Protein AF-A0A840YT51-F1 (afdb_monomer_lite)

pLDDT: mean 87.07, std 15.26, range [43.69, 98.19]

Secondary structure (DSSP, 8-state):
-HHHHHHHHHHHHHHHHHHHHHHHHHHHHHHHHHHHHHHHT---HHHHHHHHHHHHH---HHHHHHHHHH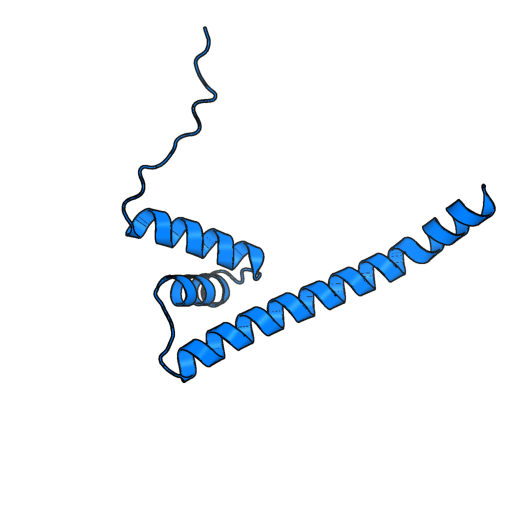HHHHHTT--------S---

Sequence (89 aa):
MARIRERASAMRPLNAEIQAKSERERRARNFAFIEAKASSGSIDARDLAILRGRDARGYDWDEALRYADGWYAAHAGWPHRESELSGGL

Foldseek 3Di:
DVVVVVVVVVCVVVVVVVVVVVLVVVQVVVLVVLVVCVVVVVHDQLSVQLVCCCPVPVDTNVRSNVRSVVVCCVVVVPPPPPPPPDDDD

Radius of gyration: 19.98 Å; chains: 1; bounding box: 49×34×52 Å

Organism: NCBI:txid643568

Structure (mmCIF, N/CA/C/O backbone):
data_AF-A0A840YT51-F1
#
_entry.id   AF-A0A840YT51-F1
#
loop_
_atom_site.group_PDB
_atom_site.id
_atom_site.type_symbol
_atom_site.label_atom_id
_atom_site.label_alt_id
_atom_site.label_comp_id
_atom_site.label_asym_id
_atom_site.label_entity_id
_atom_site.label_seq_id
_atom_site.pdbx_PDB_ins_code
_atom_site.Cartn_x
_atom_site.Cartn_y
_atom_site.Cartn_z
_atom_site.occupancy
_atom_site.B_iso_or_equiv
_atom_site.auth_seq_id
_atom_site.auth_comp_id
_atom_site.auth_asym_id
_atom_site.auth_atom_id
_atom_site.pdbx_PDB_model_num
ATOM 1 N N . MET A 1 1 ? 26.008 10.822 -32.287 1.00 62.91 1 MET A N 1
ATOM 2 C CA . MET A 1 1 ? 24.636 10.738 -31.730 1.00 62.91 1 MET A CA 1
ATOM 3 C C . MET A 1 1 ? 23.949 9.381 -31.926 1.00 62.91 1 MET A C 1
ATOM 5 O O . MET A 1 1 ? 23.313 8.932 -30.984 1.00 62.91 1 MET A O 1
ATOM 9 N 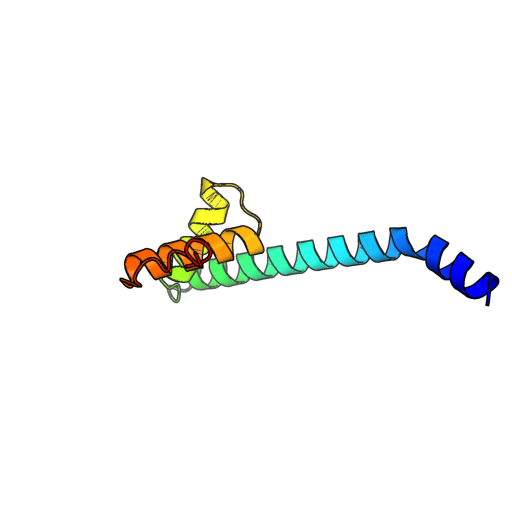N . ALA A 1 2 ? 24.082 8.689 -33.070 1.00 78.19 2 ALA A N 1
ATOM 10 C CA . ALA A 1 2 ? 23.426 7.386 -33.298 1.00 78.19 2 ALA A CA 1
ATOM 11 C C . ALA A 1 2 ? 23.833 6.281 -32.292 1.00 78.19 2 ALA A C 1
ATOM 13 O O . ALA A 1 2 ? 22.964 5.719 -31.635 1.00 78.19 2 ALA A O 1
ATOM 14 N N . ARG A 1 3 ? 25.140 6.078 -32.061 1.00 82.75 3 ARG A N 1
ATOM 15 C CA . ARG A 1 3 ? 25.670 5.054 -31.130 1.00 82.75 3 ARG A CA 1
ATOM 16 C C . ARG A 1 3 ? 25.195 5.193 -29.672 1.00 82.75 3 ARG A C 1
ATOM 18 O O . ARG A 1 3 ? 25.014 4.196 -28.984 1.00 82.75 3 ARG A O 1
ATOM 25 N N . ILE A 1 4 ? 24.974 6.421 -29.189 1.00 83.19 4 ILE A N 1
ATOM 26 C CA . ILE A 1 4 ? 24.473 6.666 -27.822 1.00 83.19 4 ILE A CA 1
ATOM 27 C C . ILE A 1 4 ? 22.994 6.276 -27.718 1.00 83.19 4 ILE A C 1
ATOM 29 O O . ILE A 1 4 ? 22.598 5.632 -26.749 1.00 83.19 4 ILE A O 1
ATOM 33 N N . ARG A 1 5 ? 22.182 6.621 -28.727 1.00 82.44 5 ARG A N 1
ATOM 34 C CA . ARG A 1 5 ? 20.756 6.257 -28.772 1.00 82.44 5 ARG A CA 1
ATOM 35 C C .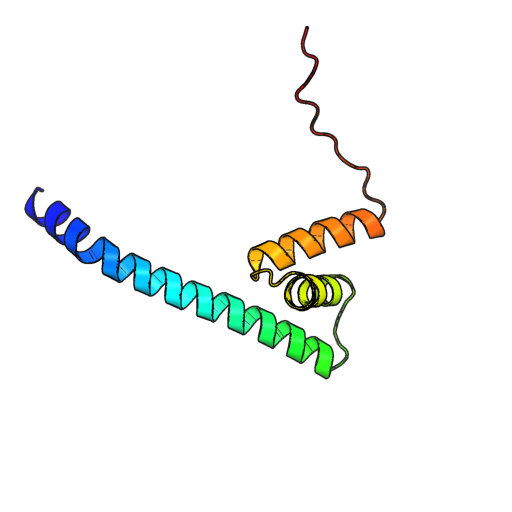 ARG A 1 5 ? 20.552 4.749 -28.879 1.00 82.44 5 ARG A C 1
ATOM 37 O O . ARG A 1 5 ? 19.670 4.212 -28.220 1.00 82.44 5 ARG A O 1
ATOM 44 N N . GLU A 1 6 ? 21.391 4.077 -29.656 1.00 84.69 6 GLU A N 1
ATOM 45 C CA . GLU A 1 6 ? 21.364 2.623 -29.827 1.00 84.69 6 GLU A CA 1
ATOM 46 C C . GLU A 1 6 ? 21.704 1.893 -28.520 1.00 84.69 6 GLU A C 1
ATOM 48 O O . GLU A 1 6 ? 20.940 1.045 -28.062 1.00 84.69 6 GLU A O 1
ATOM 53 N N . ARG A 1 7 ? 22.766 2.325 -27.826 1.00 86.88 7 ARG A N 1
ATOM 54 C CA . ARG A 1 7 ? 23.105 1.822 -26.487 1.00 86.88 7 ARG A CA 1
ATOM 55 C C . ARG A 1 7 ? 22.001 2.094 -25.464 1.00 86.88 7 ARG A C 1
ATOM 57 O O . ARG A 1 7 ? 21.688 1.223 -24.659 1.00 86.88 7 ARG A O 1
ATOM 64 N N . ALA A 1 8 ? 21.398 3.282 -25.491 1.00 86.06 8 ALA A N 1
ATOM 65 C CA . ALA A 1 8 ? 20.275 3.603 -24.616 1.00 86.06 8 ALA A CA 1
ATOM 66 C C . ALA A 1 8 ? 19.075 2.683 -24.889 1.00 86.06 8 ALA A C 1
ATOM 68 O O . ALA A 1 8 ? 18.472 2.184 -23.946 1.00 86.06 8 ALA A O 1
ATOM 69 N N . SER A 1 9 ? 18.768 2.405 -26.159 1.00 88.94 9 SER A N 1
ATOM 70 C CA . SER A 1 9 ? 17.704 1.474 -26.541 1.00 88.94 9 SER A CA 1
ATOM 71 C C . SER A 1 9 ? 17.972 0.051 -26.056 1.00 88.94 9 SER A C 1
ATOM 73 O O . SER A 1 9 ? 17.065 -0.585 -25.530 1.00 88.94 9 SER A O 1
ATOM 75 N N . ALA A 1 10 ? 19.213 -0.427 -26.171 1.00 90.31 10 ALA A N 1
ATOM 76 C CA . ALA A 1 10 ? 19.605 -1.754 -25.700 1.00 90.31 10 ALA A CA 1
ATOM 77 C C . ALA A 1 10 ? 19.499 -1.902 -24.170 1.00 90.31 10 ALA A C 1
ATOM 79 O O . ALA A 1 10 ? 19.153 -2.969 -23.675 1.00 90.31 10 ALA A O 1
ATOM 80 N N . MET A 1 11 ? 19.753 -0.826 -23.417 1.00 93.00 11 MET A N 1
ATOM 81 C CA . MET A 1 11 ? 19.699 -0.829 -21.947 1.00 93.00 11 MET A CA 1
ATOM 82 C C . MET A 1 11 ? 18.298 -0.581 -21.368 1.00 93.00 11 MET A C 1
ATOM 84 O O . MET A 1 11 ? 18.067 -0.867 -20.195 1.00 93.00 11 MET A O 1
ATOM 88 N N . ARG A 1 12 ? 17.356 -0.047 -22.158 1.00 93.12 12 ARG A N 1
ATOM 89 C CA . ARG A 1 12 ? 15.970 0.217 -21.725 1.00 93.12 12 ARG A CA 1
ATOM 90 C C . ARG A 1 12 ? 15.272 -0.972 -21.050 1.00 93.12 12 ARG A C 1
ATOM 92 O O . ARG A 1 12 ? 14.724 -0.731 -19.977 1.00 93.12 12 ARG A O 1
ATOM 99 N N . PRO A 1 13 ? 15.262 -2.201 -21.607 1.00 94.69 13 PRO A N 1
ATOM 100 C CA . PRO A 1 13 ? 14.557 -3.318 -20.976 1.00 94.69 13 PRO A CA 1
ATOM 101 C C . PRO A 1 13 ? 15.132 -3.643 -19.594 1.00 94.69 13 PRO A C 1
ATOM 103 O O . PRO A 1 13 ? 14.383 -3.713 -18.625 1.00 94.69 13 PRO A O 1
ATOM 106 N N . LEU A 1 14 ? 16.462 -3.701 -19.470 1.00 94.62 14 LEU A N 1
ATOM 107 C CA . LEU A 1 14 ? 17.128 -3.931 -18.187 1.00 94.62 14 LEU A CA 1
ATOM 108 C C . LEU A 1 14 ? 16.795 -2.834 -17.165 1.00 94.62 14 LEU A C 1
ATOM 110 O O . LEU A 1 14 ? 16.473 -3.123 -16.015 1.00 94.62 14 LEU A O 1
ATOM 114 N N . ASN A 1 15 ? 16.835 -1.567 -17.579 1.00 94.56 15 ASN A N 1
ATOM 115 C CA . ASN A 1 15 ? 16.488 -0.456 -16.694 1.00 94.56 15 ASN A CA 1
ATOM 116 C C . ASN A 1 15 ? 15.025 -0.531 -16.233 1.00 94.56 15 ASN A C 1
ATOM 118 O O . ASN A 1 15 ? 14.743 -0.248 -15.070 1.00 94.56 15 ASN A O 1
ATOM 122 N N . ALA A 1 16 ? 14.107 -0.932 -17.116 1.00 96.06 16 ALA A N 1
ATOM 123 C CA . ALA A 1 16 ? 12.701 -1.117 -16.774 1.00 96.06 16 ALA A CA 1
ATOM 124 C C . ALA A 1 16 ? 12.505 -2.261 -15.766 1.00 96.06 16 ALA A C 1
ATOM 126 O O . ALA A 1 16 ? 11.746 -2.114 -14.811 1.00 96.06 16 ALA A O 1
ATOM 127 N N . GLU A 1 17 ? 13.227 -3.372 -15.917 1.00 96.25 17 GLU A N 1
ATOM 128 C CA . GLU A 1 17 ? 13.192 -4.486 -14.963 1.00 96.25 17 GLU A CA 1
ATOM 129 C C . GLU A 1 17 ? 13.732 -4.093 -13.585 1.00 96.25 17 GLU A C 1
ATOM 131 O O . GLU A 1 17 ? 13.123 -4.429 -12.565 1.00 96.25 17 GLU A O 1
ATOM 136 N N . ILE A 1 18 ? 14.840 -3.343 -13.547 1.00 95.69 18 ILE A N 1
ATOM 137 C CA . ILE A 1 18 ? 15.411 -2.802 -12.306 1.00 95.69 18 ILE A CA 1
ATOM 138 C C . ILE A 1 18 ? 14.391 -1.892 -11.618 1.00 95.69 18 ILE A C 1
ATOM 140 O O . ILE A 1 18 ? 14.116 -2.074 -10.434 1.00 95.69 18 ILE A O 1
ATOM 144 N N . GLN A 1 19 ? 13.783 -0.963 -12.360 1.00 95.75 19 GLN A N 1
ATOM 145 C CA . GLN A 1 19 ? 12.752 -0.070 -11.826 1.00 95.75 19 GLN A CA 1
ATOM 146 C C . GLN A 1 19 ? 11.549 -0.850 -11.294 1.00 95.75 19 GLN A C 1
ATOM 148 O O . GLN A 1 19 ? 11.115 -0.610 -10.170 1.00 95.75 19 GLN A O 1
ATOM 153 N N . ALA A 1 20 ? 11.054 -1.832 -12.049 1.00 95.62 20 ALA A N 1
ATOM 154 C CA . ALA A 1 20 ? 9.940 -2.669 -11.622 1.00 95.62 20 ALA A CA 1
ATOM 155 C C . ALA A 1 20 ? 10.276 -3.464 -10.350 1.00 95.62 20 ALA A C 1
ATOM 157 O O . ALA A 1 20 ? 9.425 -3.620 -9.476 1.00 95.62 20 ALA A O 1
ATOM 158 N N . LYS A 1 21 ? 11.515 -3.954 -10.212 1.00 96.75 21 LYS A N 1
ATOM 159 C CA . LYS A 1 21 ? 11.969 -4.640 -8.997 1.00 96.75 21 LYS A CA 1
ATOM 160 C C . LYS A 1 21 ? 12.034 -3.689 -7.805 1.00 96.75 21 LYS A C 1
ATOM 162 O O . LYS A 1 21 ? 11.468 -4.009 -6.762 1.00 96.75 21 LYS A O 1
ATOM 167 N N . SER A 1 22 ? 12.669 -2.531 -7.963 1.00 96.94 22 SER A N 1
ATOM 168 C CA . SER A 1 22 ? 12.749 -1.523 -6.903 1.00 96.94 22 SER A CA 1
ATOM 169 C C . SER A 1 22 ? 11.366 -1.058 -6.457 1.00 96.94 22 SER A C 1
ATOM 171 O O . SER A 1 22 ? 11.138 -0.862 -5.265 1.00 96.94 22 SER A O 1
ATOM 173 N N . GLU A 1 23 ? 10.425 -0.943 -7.391 1.00 96.38 23 GLU A N 1
ATOM 174 C CA . GLU A 1 23 ? 9.049 -0.582 -7.077 1.00 96.38 23 GLU A CA 1
ATOM 175 C C . GLU A 1 23 ? 8.342 -1.693 -6.290 1.00 96.38 23 GLU A C 1
ATOM 177 O O . GLU A 1 23 ? 7.751 -1.420 -5.248 1.00 96.38 23 GLU A O 1
ATOM 182 N N . ARG A 1 24 ? 8.494 -2.967 -6.680 1.00 95.62 24 ARG A N 1
ATOM 183 C CA . ARG A 1 24 ? 7.991 -4.098 -5.874 1.00 95.62 24 ARG A CA 1
ATOM 184 C C . ARG A 1 24 ? 8.559 -4.095 -4.451 1.00 95.62 24 ARG A C 1
ATOM 186 O O . ARG A 1 24 ? 7.808 -4.277 -3.497 1.00 95.62 24 ARG A O 1
ATOM 193 N N . GLU A 1 25 ? 9.857 -3.847 -4.294 1.00 97.06 25 GLU A N 1
ATOM 194 C CA . GLU A 1 25 ? 10.514 -3.772 -2.981 1.00 97.06 25 GLU A CA 1
ATOM 195 C C . GLU A 1 25 ? 10.030 -2.578 -2.147 1.00 97.06 25 GLU A C 1
ATOM 197 O O . GLU A 1 25 ? 9.852 -2.697 -0.934 1.00 97.06 25 GLU A O 1
ATOM 202 N N . ARG A 1 26 ? 9.797 -1.416 -2.772 1.00 97.12 26 ARG A N 1
ATOM 203 C CA . ARG A 1 26 ? 9.203 -0.246 -2.109 1.00 97.12 26 ARG A CA 1
ATOM 204 C C . ARG A 1 26 ? 7.816 -0.587 -1.568 1.00 97.12 26 ARG A C 1
ATOM 206 O O . ARG A 1 26 ? 7.559 -0.375 -0.387 1.00 97.12 26 ARG A O 1
ATOM 213 N N . ARG A 1 27 ? 6.954 -1.160 -2.410 1.00 96.88 27 ARG A N 1
ATOM 214 C CA . ARG A 1 27 ? 5.584 -1.547 -2.040 1.00 96.88 27 ARG A CA 1
ATOM 215 C C . ARG A 1 27 ? 5.576 -2.566 -0.900 1.00 96.88 27 ARG A C 1
ATOM 217 O O . ARG A 1 27 ? 4.846 -2.382 0.069 1.00 96.88 27 ARG A O 1
ATOM 224 N N . ALA A 1 28 ? 6.437 -3.583 -0.971 1.00 96.38 28 ALA A N 1
ATOM 225 C CA . ALA A 1 28 ? 6.583 -4.581 0.087 1.00 96.38 28 ALA A CA 1
ATOM 226 C C . ALA A 1 28 ? 7.026 -3.956 1.422 1.00 96.38 28 ALA A C 1
ATOM 228 O O . ALA A 1 28 ? 6.431 -4.242 2.459 1.00 96.38 28 ALA A O 1
ATOM 229 N N . ARG A 1 29 ? 8.020 -3.055 1.403 1.00 98.19 29 ARG A N 1
ATOM 230 C CA . ARG A 1 29 ? 8.473 -2.340 2.611 1.00 98.19 29 ARG A CA 1
ATOM 231 C C . ARG A 1 29 ? 7.385 -1.465 3.221 1.00 98.19 29 ARG A C 1
ATOM 233 O O . ARG A 1 29 ? 7.269 -1.417 4.440 1.00 98.19 29 ARG A O 1
ATOM 240 N N . ASN A 1 30 ? 6.588 -0.798 2.394 1.00 97.81 30 ASN A N 1
ATOM 241 C CA . ASN A 1 30 ? 5.503 0.045 2.881 1.00 97.81 30 ASN A CA 1
ATOM 242 C C . ASN A 1 30 ? 4.419 -0.772 3.597 1.00 97.81 30 ASN A C 1
ATOM 244 O O . ASN A 1 30 ? 3.980 -0.389 4.680 1.00 97.81 30 ASN A O 1
ATOM 248 N N . PHE A 1 31 ? 4.029 -1.922 3.036 1.00 98.00 31 PHE A N 1
ATOM 249 C CA . PHE A 1 31 ? 3.101 -2.828 3.716 1.00 98.00 31 PHE A CA 1
ATOM 250 C C . PHE A 1 31 ? 3.684 -3.362 5.022 1.00 98.00 31 PHE A C 1
ATOM 252 O O . PHE A 1 31 ? 3.022 -3.264 6.051 1.00 98.00 31 PHE A O 1
ATOM 259 N N . ALA A 1 32 ? 4.935 -3.829 5.008 1.00 97.81 32 ALA A N 1
ATOM 260 C CA . ALA A 1 32 ? 5.603 -4.313 6.214 1.00 97.81 32 ALA A CA 1
ATOM 261 C C . ALA A 1 32 ? 5.673 -3.236 7.313 1.00 97.81 32 ALA A C 1
ATOM 263 O O . ALA A 1 32 ? 5.497 -3.532 8.493 1.00 97.81 32 ALA A O 1
ATOM 264 N N . PHE A 1 33 ? 5.887 -1.970 6.940 1.00 97.62 33 PHE A N 1
ATOM 265 C CA . PHE A 1 33 ? 5.866 -0.852 7.881 1.00 97.62 33 PHE A CA 1
ATOM 266 C C . PHE A 1 33 ? 4.489 -0.669 8.537 1.00 97.62 33 PHE A C 1
ATOM 268 O O . PHE A 1 33 ? 4.410 -0.532 9.757 1.00 97.62 33 PHE A O 1
ATOM 275 N N . ILE A 1 34 ? 3.398 -0.712 7.764 1.00 97.31 34 ILE A N 1
ATOM 276 C CA . ILE A 1 34 ? 2.041 -0.608 8.322 1.00 97.31 34 ILE A CA 1
ATOM 277 C C . ILE A 1 34 ? 1.684 -1.834 9.178 1.00 97.31 34 ILE A C 1
ATOM 279 O O . ILE A 1 34 ? 1.084 -1.687 10.241 1.00 97.31 34 ILE A O 1
ATOM 283 N N . GLU A 1 35 ? 2.084 -3.038 8.777 1.00 97.06 35 GLU A N 1
ATOM 284 C CA . GLU A 1 35 ? 1.897 -4.249 9.590 1.00 97.06 35 GLU A CA 1
ATOM 285 C C . GLU A 1 35 ? 2.652 -4.176 10.923 1.00 97.06 35 GLU A C 1
ATOM 287 O O . GLU A 1 35 ? 2.140 -4.601 11.964 1.00 97.06 35 GLU A O 1
ATOM 292 N N . ALA A 1 36 ? 3.847 -3.580 10.923 1.00 97.56 36 ALA A N 1
ATOM 293 C CA . ALA A 1 36 ? 4.586 -3.304 12.148 1.00 97.56 36 ALA A CA 1
ATOM 294 C C . ALA A 1 36 ? 3.838 -2.290 13.033 1.00 97.56 36 ALA A C 1
ATOM 296 O O . ALA A 1 36 ? 3.721 -2.508 14.243 1.00 97.56 36 ALA A O 1
ATOM 297 N N . LYS A 1 37 ? 3.245 -1.234 12.449 1.00 97.31 37 LYS A N 1
ATOM 298 C CA . LYS A 1 37 ? 2.359 -0.316 13.190 1.00 97.31 37 LYS A CA 1
ATOM 299 C C . LYS A 1 37 ? 1.177 -1.061 13.813 1.00 97.31 37 LYS A C 1
ATOM 301 O O . LYS A 1 37 ? 0.923 -0.869 15.001 1.00 97.31 37 LYS A O 1
ATOM 306 N N . ALA A 1 38 ? 0.528 -1.957 13.061 1.00 95.50 38 ALA A N 1
ATOM 307 C CA . ALA A 1 38 ? -0.564 -2.808 13.545 1.00 95.50 38 ALA A CA 1
ATOM 308 C C . ALA A 1 38 ? -0.142 -3.627 14.767 1.00 95.50 38 ALA A C 1
ATOM 310 O O . ALA A 1 38 ? -0.796 -3.581 15.806 1.00 95.50 38 ALA A O 1
ATOM 311 N N . SER A 1 39 ? 1.000 -4.306 14.661 1.00 95.75 39 SER A N 1
ATOM 312 C CA . SER A 1 39 ? 1.544 -5.148 15.731 1.00 95.75 39 SER A CA 1
ATOM 313 C C . SER A 1 39 ? 1.938 -4.341 16.972 1.00 95.75 39 SER A C 1
ATOM 315 O O . SER A 1 39 ? 1.804 -4.824 18.090 1.00 95.75 39 SER A O 1
ATOM 317 N N . SER A 1 40 ? 2.398 -3.100 16.788 1.00 96.00 40 SER A N 1
ATOM 318 C CA . SER A 1 40 ? 2.750 -2.189 17.891 1.00 96.00 40 SER A CA 1
ATOM 319 C C . SER A 1 40 ? 1.554 -1.453 18.514 1.00 96.00 40 SER A C 1
ATOM 321 O O . SER A 1 40 ? 1.733 -0.727 19.488 1.00 96.00 40 SER A O 1
ATOM 323 N N . GLY A 1 41 ? 0.351 -1.587 17.945 1.00 95.12 41 GLY A N 1
ATOM 324 C CA . GLY A 1 41 ? -0.848 -0.866 18.385 1.00 95.12 41 GLY A CA 1
ATOM 325 C C . GLY A 1 41 ? -0.889 0.623 18.010 1.00 95.12 41 GLY A C 1
ATOM 326 O O . GLY A 1 41 ? -1.783 1.333 18.456 1.00 95.12 41 GLY A O 1
ATOM 327 N N . SER A 1 42 ? 0.041 1.103 17.178 1.00 95.12 42 SER A N 1
ATOM 328 C CA . SER A 1 42 ? 0.111 2.498 16.701 1.00 95.12 42 SER A CA 1
ATOM 329 C C . SER A 1 42 ? -0.615 2.727 15.367 1.00 95.12 42 SER A C 1
ATOM 331 O O . SER A 1 42 ? -0.384 3.725 14.680 1.00 95.12 42 SER A O 1
ATOM 333 N N . ILE A 1 43 ? -1.457 1.776 14.966 1.00 95.81 43 ILE A N 1
ATOM 334 C CA . ILE A 1 43 ? -2.177 1.808 13.697 1.00 95.81 43 ILE A CA 1
ATOM 335 C C . ILE A 1 43 ? -3.372 2.761 13.750 1.00 95.81 43 ILE A C 1
ATOM 337 O O . ILE A 1 43 ? -4.117 2.782 14.730 1.00 95.81 43 ILE A O 1
ATOM 341 N N . ASP A 1 44 ? -3.572 3.531 12.681 1.00 92.12 44 ASP A N 1
ATOM 342 C CA . ASP A 1 44 ? -4.723 4.423 12.540 1.00 92.12 44 ASP A CA 1
ATOM 343 C C . ASP A 1 44 ? -5.786 3.883 11.559 1.00 92.12 44 ASP A C 1
ATOM 345 O O . ASP A 1 44 ? -5.651 2.823 10.943 1.00 92.12 44 ASP A O 1
ATOM 349 N N . ALA A 1 45 ? -6.901 4.608 11.427 1.00 91.19 45 ALA A N 1
ATOM 350 C CA . ALA A 1 45 ? -8.012 4.198 10.567 1.00 91.19 45 ALA A CA 1
ATOM 351 C C . ALA A 1 45 ? -7.645 4.166 9.071 1.00 91.19 45 ALA A C 1
ATOM 353 O O . ALA A 1 45 ? -8.188 3.348 8.325 1.00 91.19 45 ALA A O 1
ATOM 354 N N . ARG A 1 46 ? -6.727 5.034 8.626 1.00 91.81 46 ARG A N 1
ATOM 355 C CA . ARG A 1 46 ? -6.270 5.074 7.232 1.00 91.81 46 ARG A CA 1
ATOM 356 C C . ARG A 1 46 ? -5.366 3.880 6.947 1.00 91.81 46 ARG A C 1
ATOM 358 O O . ARG A 1 46 ? -5.578 3.195 5.952 1.00 91.81 46 ARG A O 1
ATOM 365 N N . ASP A 1 47 ? -4.435 3.576 7.843 1.00 95.00 47 ASP A N 1
ATOM 366 C CA . ASP A 1 47 ? -3.592 2.382 7.774 1.00 95.00 47 ASP A CA 1
ATOM 367 C C . ASP A 1 47 ? -4.425 1.093 7.718 1.00 95.00 47 ASP A C 1
ATOM 369 O O . ASP A 1 47 ? -4.172 0.210 6.896 1.00 95.00 47 ASP A O 1
ATOM 373 N N . LEU A 1 48 ? -5.468 0.995 8.552 1.00 94.56 48 LEU A N 1
ATOM 374 C CA . LEU A 1 48 ? -6.408 -0.128 8.521 1.00 94.56 48 LEU A CA 1
ATOM 375 C C . LEU A 1 48 ? -7.125 -0.233 7.171 1.00 94.56 48 LEU A C 1
ATOM 377 O O . LEU A 1 48 ? -7.340 -1.339 6.674 1.00 94.56 48 LEU A O 1
ATOM 381 N N . ALA A 1 49 ? -7.492 0.893 6.558 1.00 94.75 49 ALA A N 1
ATOM 382 C CA . ALA A 1 49 ? -8.083 0.898 5.226 1.00 94.75 49 ALA A CA 1
ATOM 383 C C . ALA A 1 49 ? -7.083 0.443 4.146 1.00 94.75 49 ALA A C 1
ATOM 385 O O . ALA A 1 49 ? -7.479 -0.296 3.245 1.00 94.75 49 ALA A O 1
ATOM 386 N N . ILE A 1 50 ? -5.796 0.790 4.267 1.00 96.56 50 ILE A N 1
ATOM 387 C CA . ILE A 1 50 ? -4.735 0.301 3.368 1.00 96.56 50 ILE A CA 1
ATOM 388 C C . ILE A 1 50 ? -4.615 -1.226 3.464 1.00 96.56 50 ILE A C 1
ATOM 390 O O . ILE A 1 50 ? -4.660 -1.908 2.437 1.00 96.56 50 ILE A O 1
ATOM 394 N N . LEU A 1 51 ? -4.532 -1.782 4.680 1.00 96.69 51 LEU A N 1
ATOM 395 C CA . LEU A 1 51 ? -4.466 -3.238 4.878 1.00 96.69 51 LEU A CA 1
ATOM 396 C C . LEU A 1 51 ? -5.719 -3.943 4.345 1.00 96.69 51 LEU A C 1
ATOM 398 O O . LEU A 1 51 ? -5.608 -4.943 3.643 1.00 96.69 51 LEU A O 1
ATOM 402 N N . ARG A 1 52 ? -6.912 -3.376 4.571 1.00 95.75 52 ARG A N 1
ATOM 403 C CA . ARG A 1 52 ? -8.164 -3.893 3.988 1.00 95.75 52 ARG A CA 1
ATOM 404 C C . ARG A 1 52 ? -8.145 -3.885 2.462 1.00 95.75 52 ARG A C 1
ATOM 406 O O . ARG A 1 52 ? -8.642 -4.829 1.857 1.00 95.75 52 ARG A O 1
ATOM 413 N N . GLY A 1 53 ? -7.599 -2.840 1.839 1.00 96.06 53 GLY A N 1
ATOM 414 C CA . GLY A 1 53 ? -7.449 -2.764 0.385 1.00 96.06 53 GLY A CA 1
ATOM 415 C C . GLY A 1 53 ? -6.600 -3.916 -0.151 1.00 96.06 53 GLY A C 1
ATOM 416 O O . GLY A 1 53 ? -7.011 -4.607 -1.082 1.00 96.06 53 GLY A O 1
ATOM 417 N N . ARG A 1 54 ? -5.462 -4.188 0.492 1.00 96.75 54 ARG A N 1
ATOM 418 C CA . ARG A 1 54 ? -4.611 -5.329 0.143 1.00 96.75 54 ARG A CA 1
ATOM 419 C C . ARG A 1 54 ? -5.329 -6.662 0.355 1.00 96.75 54 ARG A C 1
ATOM 421 O O . ARG A 1 54 ? -5.431 -7.450 -0.578 1.00 96.75 54 ARG A O 1
ATOM 428 N N . ASP A 1 55 ? -5.840 -6.903 1.557 1.00 96.94 55 ASP A N 1
ATOM 429 C CA . ASP A 1 55 ? -6.312 -8.231 1.960 1.00 96.94 55 ASP A CA 1
ATOM 430 C C . ASP A 1 55 ? -7.642 -8.607 1.288 1.00 96.94 55 ASP A C 1
ATOM 432 O O . ASP A 1 55 ? -7.849 -9.762 0.924 1.00 96.94 55 ASP A O 1
ATOM 436 N N . ALA A 1 56 ? -8.544 -7.640 1.084 1.00 96.00 56 ALA A N 1
ATOM 437 C CA . ALA A 1 56 ? -9.865 -7.902 0.511 1.00 96.00 56 ALA A CA 1
ATOM 438 C C . ALA A 1 56 ? -9.923 -7.743 -1.015 1.00 96.00 56 ALA A C 1
ATOM 440 O O . ALA A 1 56 ? -10.823 -8.300 -1.645 1.00 96.00 56 ALA A O 1
ATOM 441 N N . ARG A 1 57 ? -9.029 -6.944 -1.617 1.00 93.19 57 ARG A N 1
ATOM 442 C CA . ARG A 1 57 ? -9.070 -6.629 -3.060 1.00 93.19 57 ARG A CA 1
ATOM 443 C C . ARG A 1 57 ? -7.818 -7.047 -3.824 1.00 93.19 57 ARG A C 1
ATOM 445 O O . ARG A 1 57 ? -7.832 -6.979 -5.047 1.00 93.19 57 ARG A O 1
ATOM 452 N N . GLY A 1 58 ? -6.762 -7.483 -3.138 1.00 94.88 58 GLY A N 1
ATOM 453 C CA . GLY A 1 58 ? -5.485 -7.815 -3.771 1.00 94.88 58 GLY A CA 1
ATOM 454 C C . GLY A 1 58 ? -4.755 -6.595 -4.333 1.00 94.88 58 GLY A C 1
ATOM 455 O O . GLY A 1 58 ? -3.900 -6.753 -5.200 1.00 94.88 58 GLY A O 1
ATOM 456 N N . TYR A 1 59 ? -5.107 -5.392 -3.874 1.00 95.94 59 TYR A N 1
ATOM 457 C CA . TYR A 1 59 ? -4.536 -4.151 -4.381 1.00 95.94 59 TYR A CA 1
ATOM 458 C C . TYR A 1 59 ? -3.042 -4.045 -4.100 1.00 95.94 59 TYR A C 1
ATOM 460 O O . TYR A 1 59 ? -2.558 -4.406 -3.020 1.00 95.94 59 TYR A O 1
A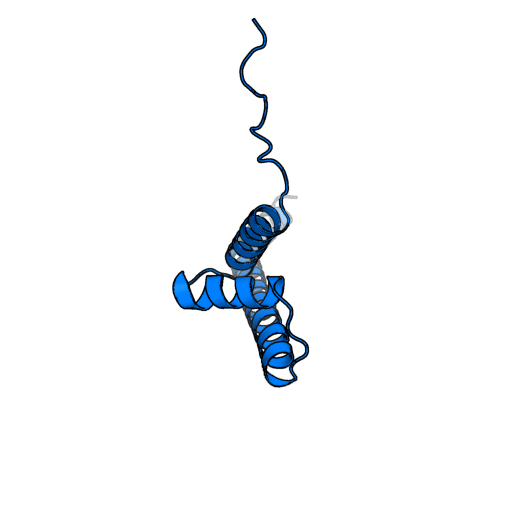TOM 468 N N . ASP A 1 60 ? -2.322 -3.480 -5.071 1.00 95.38 60 ASP A N 1
ATOM 469 C CA . ASP A 1 60 ? -0.965 -3.017 -4.826 1.00 95.38 60 ASP A CA 1
ATOM 470 C C . ASP A 1 60 ? -0.958 -1.803 -3.883 1.00 95.38 60 ASP A C 1
ATOM 472 O O . ASP A 1 60 ? -1.998 -1.281 -3.481 1.00 95.38 60 ASP A O 1
ATOM 476 N N . TRP A 1 61 ? 0.230 -1.352 -3.487 1.00 96.69 61 TRP A N 1
ATOM 477 C CA . TRP A 1 61 ? 0.350 -0.234 -2.553 1.00 96.69 61 TRP A CA 1
ATOM 478 C C . TRP A 1 61 ? -0.367 1.039 -3.029 1.00 96.69 61 TRP A C 1
ATOM 480 O O . TRP A 1 61 ? -1.015 1.709 -2.229 1.00 96.69 61 TRP A O 1
ATOM 490 N N . ASP A 1 62 ? -0.248 1.389 -4.311 1.00 96.12 62 ASP A N 1
ATOM 491 C CA . ASP A 1 62 ? -0.765 2.657 -4.829 1.00 96.12 62 ASP A CA 1
ATOM 492 C C . ASP A 1 62 ? -2.298 2.594 -4.981 1.00 96.12 62 ASP A C 1
ATOM 494 O O 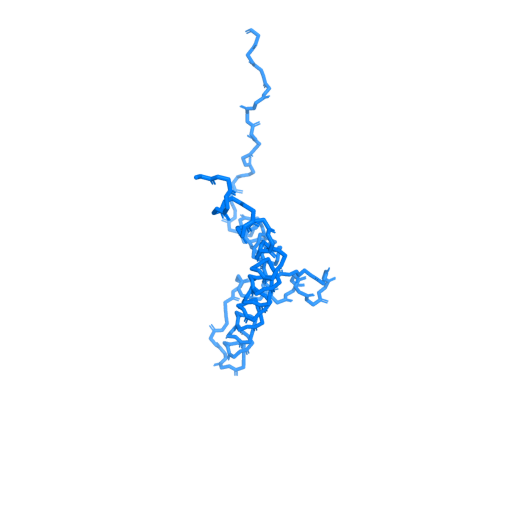. ASP A 1 62 ? -3.011 3.573 -4.747 1.00 96.12 62 ASP A O 1
ATOM 498 N N . GLU A 1 63 ? -2.837 1.427 -5.330 1.00 97.19 63 GLU A N 1
ATOM 499 C CA . GLU A 1 63 ? -4.274 1.142 -5.308 1.00 97.19 63 GLU A CA 1
ATOM 500 C C . GLU A 1 63 ? -4.846 1.126 -3.887 1.00 97.19 63 GLU A C 1
ATOM 502 O O . GLU A 1 63 ? -5.874 1.758 -3.634 1.00 97.19 63 GLU A O 1
ATOM 507 N N . ALA A 1 64 ? -4.165 0.472 -2.945 1.00 97.25 64 ALA A N 1
ATOM 508 C CA . ALA A 1 64 ? -4.574 0.418 -1.546 1.00 97.25 64 ALA A CA 1
ATOM 509 C C . ALA A 1 64 ? -4.553 1.809 -0.895 1.00 97.25 64 ALA A C 1
ATOM 511 O O . ALA A 1 64 ? -5.460 2.140 -0.130 1.00 97.25 64 ALA A O 1
ATOM 512 N N . LEU A 1 65 ? -3.574 2.649 -1.247 1.00 96.12 65 LEU A N 1
ATOM 513 C CA . LEU A 1 65 ? -3.501 4.035 -0.791 1.00 96.12 65 LEU A CA 1
ATOM 514 C C . LEU A 1 65 ? -4.676 4.868 -1.323 1.00 96.12 65 LEU A C 1
ATOM 516 O O . LEU A 1 65 ? -5.350 5.533 -0.542 1.00 96.12 65 LEU A O 1
ATOM 520 N N . ARG A 1 66 ? -4.984 4.781 -2.626 1.00 95.19 66 ARG A N 1
ATOM 521 C CA . ARG A 1 66 ? -6.145 5.475 -3.220 1.00 95.19 66 ARG A CA 1
ATOM 522 C C . ARG A 1 66 ? -7.468 5.007 -2.620 1.00 95.19 66 ARG A C 1
ATOM 524 O O . ARG A 1 66 ? -8.349 5.822 -2.357 1.00 95.19 66 ARG A O 1
ATOM 531 N N . TYR A 1 67 ? -7.600 3.703 -2.387 1.00 93.75 67 TYR A N 1
ATOM 532 C CA . TYR A 1 67 ? -8.750 3.138 -1.691 1.00 93.75 67 TYR A CA 1
ATOM 533 C C . TYR A 1 67 ? -8.886 3.713 -0.277 1.00 93.75 67 TYR A C 1
ATOM 535 O O . TYR A 1 67 ? -9.971 4.151 0.102 1.00 93.75 67 TYR A O 1
ATOM 543 N N . ALA A 1 68 ? -7.792 3.754 0.486 1.00 94.12 68 ALA A N 1
ATOM 544 C CA . ALA A 1 68 ? -7.787 4.293 1.838 1.00 94.12 68 ALA A CA 1
ATOM 545 C C . ALA A 1 68 ? -8.120 5.787 1.874 1.00 94.12 68 ALA A C 1
ATOM 547 O O . ALA A 1 68 ? -8.873 6.211 2.744 1.00 94.12 68 ALA A O 1
ATOM 548 N N . ASP A 1 69 ? -7.627 6.567 0.912 1.00 91.56 69 ASP A N 1
ATOM 549 C CA . ASP A 1 69 ? -7.938 7.992 0.796 1.00 91.56 69 ASP A CA 1
ATOM 550 C C . ASP A 1 69 ? -9.422 8.223 0.493 1.00 91.56 69 ASP A C 1
ATOM 552 O O . ASP A 1 69 ? -10.059 9.054 1.139 1.00 91.56 69 ASP A O 1
ATOM 556 N N . GLY A 1 70 ? -10.005 7.448 -0.428 1.00 89.31 70 GLY A N 1
ATOM 557 C CA . GLY A 1 70 ? -11.441 7.503 -0.718 1.00 89.31 70 GLY A CA 1
ATOM 558 C C . GLY A 1 70 ? -12.300 7.060 0.469 1.00 89.31 70 GLY A C 1
ATOM 559 O O . GLY A 1 70 ? -13.283 7.719 0.810 1.00 89.31 70 GLY A O 1
ATOM 560 N N . TRP A 1 71 ? -11.904 5.977 1.143 1.00 89.44 71 TRP A N 1
ATOM 561 C CA . TRP A 1 71 ? -12.569 5.494 2.353 1.00 89.44 71 TRP A CA 1
ATOM 562 C C . TRP A 1 71 ? -12.516 6.540 3.471 1.00 89.44 71 TRP A C 1
ATOM 564 O O . TRP A 1 71 ? -13.542 6.831 4.086 1.00 89.44 71 TRP A O 1
ATOM 574 N N . TYR A 1 72 ? -11.344 7.140 3.695 1.00 84.12 72 TYR A N 1
ATOM 575 C CA . TYR A 1 72 ? -11.140 8.174 4.702 1.00 84.12 72 TYR A CA 1
ATOM 576 C C . TYR A 1 72 ? -11.938 9.437 4.375 1.00 84.12 72 TYR A C 1
ATOM 578 O O . TYR A 1 72 ? -12.618 9.951 5.253 1.00 84.12 72 TYR A O 1
ATOM 586 N N . ALA A 1 73 ? -11.939 9.902 3.121 1.00 83.19 73 ALA A N 1
ATOM 587 C CA . ALA A 1 73 ? -12.738 11.051 2.694 1.00 83.19 73 ALA A CA 1
ATOM 588 C C . ALA A 1 73 ? -14.243 10.828 2.931 1.00 83.19 73 ALA A C 1
ATOM 590 O O . ALA A 1 73 ? -14.919 11.714 3.455 1.00 83.19 73 ALA A O 1
ATOM 591 N N . ALA A 1 74 ? -14.749 9.628 2.624 1.00 83.81 74 ALA A N 1
ATOM 592 C CA . ALA A 1 74 ? -16.141 9.259 2.876 1.00 83.81 74 ALA A CA 1
ATOM 593 C C . ALA A 1 74 ? -16.481 9.220 4.378 1.00 83.81 74 ALA A C 1
ATOM 595 O O . ALA A 1 74 ? -17.560 9.655 4.772 1.00 83.81 74 ALA A O 1
ATOM 596 N N . HIS A 1 75 ? -15.564 8.739 5.225 1.00 77.88 75 HIS A N 1
ATOM 597 C CA . HIS A 1 75 ? -15.781 8.650 6.677 1.00 77.88 75 HIS A CA 1
ATOM 598 C C . HIS A 1 75 ? -15.546 9.976 7.412 1.00 77.88 75 HIS A C 1
ATOM 600 O O . HIS A 1 75 ? -16.181 10.230 8.430 1.00 77.88 75 HIS A O 1
ATOM 606 N N . ALA A 1 76 ? -14.667 10.835 6.898 1.00 74.69 76 ALA A N 1
ATOM 607 C CA . ALA A 1 76 ? -14.393 12.166 7.436 1.00 74.69 76 ALA A CA 1
ATOM 608 C C . ALA A 1 76 ? -15.428 13.219 6.990 1.00 74.69 76 ALA A C 1
ATOM 610 O O . ALA A 1 76 ? -15.297 14.387 7.350 1.00 74.69 76 ALA A O 1
ATOM 611 N N . GLY A 1 77 ? -16.441 12.827 6.205 1.00 66.56 77 GLY A N 1
ATOM 612 C CA . GLY A 1 77 ? -17.539 13.701 5.786 1.00 66.56 77 GLY A CA 1
ATOM 613 C C . GLY A 1 77 ? -17.168 14.714 4.702 1.00 66.56 77 GLY A C 1
ATOM 614 O O . GLY A 1 77 ? -17.795 15.768 4.619 1.00 66.56 77 GLY A O 1
ATOM 615 N N . TRP A 1 78 ? -16.155 14.434 3.873 1.00 59.56 78 TRP A N 1
ATOM 616 C CA . TRP A 1 78 ? -15.826 15.324 2.759 1.00 59.56 78 TRP A CA 1
ATOM 617 C C . TRP A 1 78 ? -16.944 15.265 1.710 1.00 59.56 78 TRP A C 1
ATOM 619 O O . TRP A 1 78 ? -17.278 14.167 1.255 1.00 59.56 78 TRP A O 1
ATOM 629 N N . PRO A 1 79 ? -17.520 16.412 1.295 1.00 52.59 79 PRO A N 1
ATOM 630 C CA . PRO A 1 79 ? -18.495 16.432 0.215 1.00 52.59 79 PRO A CA 1
ATOM 631 C C . PRO A 1 79 ? -17.879 15.795 -1.029 1.00 52.59 79 PRO A C 1
ATOM 633 O O . PRO A 1 79 ? -16.746 16.118 -1.399 1.00 52.59 79 PRO A O 1
ATOM 636 N N . HIS A 1 80 ? -18.622 14.891 -1.668 1.00 49.62 80 HIS A N 1
ATOM 637 C CA . HIS A 1 80 ? -18.265 14.364 -2.977 1.00 49.62 80 HIS A CA 1
ATOM 638 C C . HIS A 1 80 ? -18.075 15.552 -3.927 1.00 49.62 80 HIS A C 1
ATOM 640 O O . HIS A 1 80 ? -19.043 16.225 -4.273 1.00 49.62 80 HIS A O 1
ATOM 646 N N . ARG A 1 81 ? -16.828 15.859 -4.307 1.00 56.22 81 ARG A N 1
ATOM 647 C CA . ARG A 1 81 ? -16.581 16.803 -5.397 1.00 56.22 81 ARG A CA 1
ATOM 648 C C . ARG A 1 81 ? -16.852 16.058 -6.688 1.00 56.22 81 ARG A C 1
ATOM 650 O O . ARG A 1 81 ? -15.957 15.421 -7.240 1.00 56.22 81 ARG A O 1
ATOM 657 N N . GLU A 1 82 ? -18.099 16.119 -7.129 1.00 56.31 82 GLU A N 1
ATOM 658 C CA . GLU A 1 82 ? -18.404 15.905 -8.531 1.00 56.31 82 GLU A CA 1
ATOM 659 C C . GLU A 1 82 ? -17.565 16.933 -9.302 1.00 56.31 82 GLU A C 1
ATOM 661 O O . GLU A 1 82 ? -17.605 18.133 -9.029 1.00 56.31 82 GLU A O 1
ATOM 666 N N . SER A 1 83 ? -16.665 16.450 -10.154 1.00 53.25 83 SER A N 1
ATOM 667 C CA . SER A 1 83 ? -15.888 17.316 -11.032 1.00 53.25 83 SER A CA 1
ATOM 668 C C . SER A 1 83 ? -16.885 18.014 -11.953 1.00 53.25 83 SER A C 1
ATOM 670 O O . SER A 1 83 ? -17.361 17.390 -12.901 1.00 53.25 83 SER A O 1
ATOM 672 N N . GLU A 1 84 ? -17.188 19.286 -11.690 1.00 53.56 84 GLU A N 1
ATOM 673 C CA . GLU A 1 84 ? -17.899 20.179 -12.608 1.00 53.56 84 GLU A CA 1
ATOM 674 C C . GLU A 1 84 ? -17.080 20.338 -13.903 1.00 53.56 84 GLU A C 1
ATOM 676 O O . GLU A 1 84 ? -16.345 21.297 -14.113 1.00 53.56 84 GLU A O 1
ATOM 681 N N . LEU A 1 85 ? -17.178 19.345 -14.783 1.00 55.84 85 LEU A N 1
ATOM 682 C CA . LEU A 1 85 ? -16.781 19.408 -16.187 1.00 55.84 85 LEU A CA 1
ATOM 683 C C . LEU A 1 85 ? -17.962 18.993 -17.068 1.00 55.84 85 LEU A C 1
ATOM 685 O O . LEU A 1 85 ? -17.830 18.250 -18.037 1.00 55.84 85 LEU A O 1
ATOM 689 N N . SER A 1 86 ? -19.152 1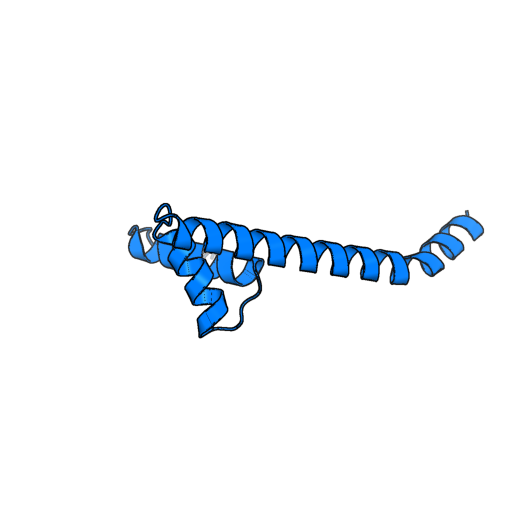9.475 -16.728 1.00 52.50 86 SER A N 1
ATOM 690 C CA . SER A 1 86 ? -20.299 19.474 -17.629 1.00 52.50 86 SER A CA 1
ATOM 691 C C . SER A 1 86 ? -21.158 20.686 -17.319 1.00 52.50 86 SER A C 1
ATOM 693 O O . SER A 1 86 ? -21.740 20.765 -16.245 1.00 52.50 86 SER A O 1
ATOM 695 N N . GLY A 1 87 ? -21.225 21.627 -18.263 1.00 48.78 87 GLY A N 1
ATOM 696 C CA . GLY A 1 87 ? -22.224 22.694 -18.211 1.00 48.78 87 GLY A CA 1
ATOM 697 C C . GLY A 1 87 ? -21.754 24.103 -18.553 1.00 48.78 87 GLY A C 1
ATOM 698 O O . GLY A 1 87 ? -22.304 25.048 -18.008 1.00 48.78 87 GLY A O 1
ATOM 699 N N . GLY A 1 88 ? -20.770 24.274 -19.439 1.00 43.69 88 GLY A N 1
ATOM 700 C CA . GLY A 1 88 ? -20.621 25.532 -20.173 1.00 43.69 88 GLY A CA 1
ATOM 701 C C . GLY A 1 88 ? -21.392 25.445 -21.488 1.00 43.69 88 GLY A C 1
ATOM 702 O O . GLY A 1 88 ? -20.811 25.018 -22.485 1.00 43.69 88 GLY A O 1
ATOM 703 N N . LEU A 1 89 ? -22.688 25.768 -21.459 1.00 45.72 89 LEU A N 1
ATOM 704 C CA . LEU A 1 89 ? -23.446 26.219 -22.634 1.00 45.72 89 LEU A CA 1
ATOM 705 C C . LEU A 1 89 ? -23.384 27.745 -22.687 1.00 45.72 89 LEU A C 1
ATOM 707 O O . LEU A 1 89 ? -23.566 28.359 -21.611 1.00 45.72 89 LEU A O 1
#